Protein AF-A0A0R3QJ44-F1 (afdb_monomer_lite)

InterPro domains:
  IPR007716 NPL4, zinc-binding putative [PF05020] (4-115)
  IPR016563 Nuclear protein localization protein 4 [PTHR12710] (4-115)

Radius of gyration: 22.14 Å; chains: 1; bounding box: 51×33×62 Å

Sequence (117 aa):
MDKVDDVDNYLAKQDGMIIRERDPRMCHHGTRQKCTYCLPLDPYDEDYLKKKDIKHMSFHAYVRKMTAGHGKGTQLKKPLENIVCSLKPNCPSHKPYPQGICSKCRPPMVTLNRQVS

Organism: NCBI:txid42155

Structure (mmCIF, N/CA/C/O backbone):
data_AF-A0A0R3QJ44-F1
#
_entry.id   AF-A0A0R3QJ44-F1
#
loop_
_atom_site.group_PDB
_atom_site.id
_atom_site.type_symbol
_atom_site.label_atom_id
_atom_site.label_alt_id
_atom_site.label_comp_id
_atom_site.label_asym_id
_atom_site.label_entity_id
_atom_site.label_seq_id
_atom_site.pdbx_PDB_ins_code
_atom_site.Cartn_x
_atom_site.Cartn_y
_atom_site.Cartn_z
_atom_site.occupancy
_atom_site.B_iso_or_equiv
_atom_site.auth_seq_id
_atom_site.auth_comp_id
_atom_site.auth_asym_id
_atom_site.auth_atom_id
_atom_site.pdbx_PDB_model_num
ATOM 1 N N . MET A 1 1 ? -5.934 -16.648 17.785 1.00 57.38 1 MET A N 1
ATOM 2 C CA . MET A 1 1 ? -5.227 -16.024 16.650 1.00 57.38 1 MET A CA 1
ATOM 3 C C . MET A 1 1 ? -5.815 -16.648 15.415 1.00 57.38 1 MET A C 1
ATOM 5 O O . MET A 1 1 ? -5.781 -17.869 15.317 1.00 57.38 1 MET A O 1
ATOM 9 N N . ASP A 1 2 ? -6.427 -15.840 14.562 1.00 78.00 2 ASP A N 1
ATOM 10 C CA . ASP A 1 2 ? -7.055 -16.340 13.345 1.00 78.00 2 ASP A CA 1
ATOM 11 C C . ASP A 1 2 ? -5.983 -16.905 12.408 1.00 78.00 2 ASP A C 1
ATOM 13 O O . ASP A 1 2 ? -4.866 -16.383 12.331 1.00 78.00 2 ASP A O 1
ATOM 17 N N . LYS A 1 3 ? -6.294 -18.027 11.756 1.00 88.62 3 LYS A N 1
ATOM 18 C CA . LYS A 1 3 ? -5.389 -18.674 10.807 1.00 88.62 3 LYS A CA 1
ATOM 19 C C . LYS A 1 3 ? -5.217 -17.747 9.598 1.00 88.62 3 LYS A C 1
ATOM 21 O O . LYS A 1 3 ? -6.207 -17.380 8.975 1.00 88.62 3 LYS A O 1
ATOM 26 N N . VAL A 1 4 ? -3.973 -17.394 9.274 1.00 90.19 4 VAL A N 1
ATOM 27 C CA . VAL A 1 4 ? -3.640 -16.659 8.042 1.00 90.19 4 VAL A CA 1
ATOM 28 C C . VAL A 1 4 ? -3.960 -17.544 6.838 1.00 90.19 4 VAL A C 1
ATOM 30 O O . VAL A 1 4 ? -3.621 -18.731 6.853 1.00 90.19 4 VAL A O 1
ATOM 33 N N . ASP A 1 5 ? -4.602 -16.972 5.822 1.00 95.56 5 ASP A N 1
ATOM 34 C CA . ASP A 1 5 ? -4.969 -17.690 4.603 1.00 95.56 5 ASP A CA 1
ATOM 35 C C . ASP A 1 5 ? -3.716 -18.207 3.867 1.00 95.56 5 ASP A C 1
ATOM 37 O O . ASP A 1 5 ? -2.632 -17.613 3.911 1.00 95.56 5 ASP A O 1
ATOM 41 N N . ASP A 1 6 ? -3.851 -19.334 3.176 1.00 96.69 6 ASP A N 1
ATOM 42 C CA . ASP A 1 6 ? -2.776 -19.929 2.389 1.00 96.69 6 ASP A CA 1
ATOM 43 C C . ASP A 1 6 ? -2.313 -18.981 1.266 1.00 96.69 6 ASP A C 1
ATOM 45 O O . ASP A 1 6 ? -1.113 -18.920 0.970 1.00 96.69 6 ASP A O 1
ATOM 49 N N . VAL A 1 7 ? -3.218 -18.167 0.704 1.00 96.44 7 VAL A N 1
ATOM 50 C CA . VAL A 1 7 ? -2.862 -17.143 -0.294 1.00 96.44 7 VAL A CA 1
ATOM 51 C C . VAL A 1 7 ? -1.954 -16.063 0.292 1.00 96.44 7 VAL A C 1
ATOM 53 O O . VAL A 1 7 ? -0.980 -15.661 -0.347 1.00 96.44 7 VAL A O 1
ATOM 56 N N . ASP A 1 8 ? -2.203 -15.636 1.528 1.00 94.88 8 ASP A N 1
ATOM 57 C CA . ASP A 1 8 ? -1.395 -14.618 2.195 1.00 94.88 8 ASP A CA 1
ATOM 58 C C . ASP A 1 8 ? -0.003 -15.147 2.525 1.00 94.88 8 ASP A C 1
ATOM 60 O O . ASP A 1 8 ? 0.995 -14.450 2.323 1.00 94.88 8 ASP A O 1
ATOM 64 N N . ASN A 1 9 ? 0.083 -16.409 2.951 1.00 94.25 9 ASN A N 1
ATOM 65 C CA . ASN A 1 9 ? 1.356 -17.088 3.184 1.00 94.25 9 ASN A CA 1
ATOM 66 C C . ASN A 1 9 ? 2.186 -17.220 1.900 1.00 94.25 9 ASN A C 1
ATOM 68 O O . ASN A 1 9 ? 3.415 -17.107 1.936 1.00 94.25 9 ASN A O 1
ATOM 72 N N . TYR A 1 10 ? 1.532 -17.472 0.765 1.00 96.31 10 TYR A N 1
ATOM 73 C CA . TYR A 1 10 ? 2.186 -17.525 -0.538 1.00 96.31 10 TYR A CA 1
ATOM 74 C C . TYR A 1 10 ? 2.669 -16.139 -0.988 1.00 96.31 10 TYR A C 1
ATOM 76 O O . TYR A 1 10 ? 3.843 -15.978 -1.342 1.00 96.31 10 TYR A O 1
ATOM 84 N N . LEU A 1 11 ? 1.792 -15.131 -0.932 1.00 95.81 11 LEU A N 1
ATOM 85 C CA . LEU A 1 11 ? 2.083 -13.769 -1.377 1.00 95.81 11 LEU A CA 1
ATOM 86 C C . LEU A 1 11 ? 3.133 -13.086 -0.503 1.00 95.81 11 LEU A C 1
ATOM 88 O O . LEU A 1 11 ? 3.967 -12.364 -1.040 1.00 95.81 11 LEU A O 1
ATOM 92 N N . ALA A 1 12 ? 3.174 -13.348 0.804 1.00 91.75 12 ALA A N 1
ATOM 93 C CA . ALA A 1 12 ? 4.180 -12.785 1.708 1.00 91.75 12 ALA A CA 1
ATOM 94 C C . ALA A 1 12 ? 5.624 -13.175 1.338 1.00 91.75 12 ALA A C 1
ATOM 96 O O . ALA A 1 12 ? 6.561 -12.463 1.693 1.00 91.75 12 ALA A O 1
ATOM 97 N N . LYS A 1 13 ? 5.816 -14.286 0.615 1.00 92.56 13 LYS A N 1
ATOM 98 C CA . LYS A 1 13 ? 7.138 -14.778 0.189 1.00 92.56 13 LYS A CA 1
ATOM 99 C C . LYS A 1 13 ? 7.614 -14.200 -1.146 1.00 92.56 13 LYS A C 1
ATOM 101 O O . LYS A 1 13 ? 8.790 -14.347 -1.466 1.00 92.56 13 LYS A O 1
ATOM 106 N N . GLN A 1 14 ? 6.730 -13.582 -1.927 1.00 94.50 14 GLN A N 1
ATOM 107 C CA . GLN A 1 14 ? 7.086 -13.007 -3.228 1.00 94.50 14 GLN A CA 1
ATOM 108 C C . GLN A 1 14 ? 7.743 -11.634 -3.043 1.00 94.50 14 GLN A C 1
ATOM 110 O O . GLN A 1 14 ? 7.400 -10.914 -2.111 1.00 94.50 14 GLN A O 1
ATOM 115 N 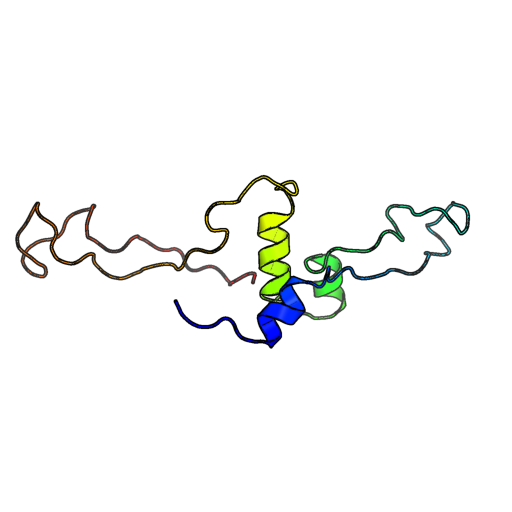N . ASP A 1 15 ? 8.654 -11.208 -3.916 1.00 91.56 15 ASP 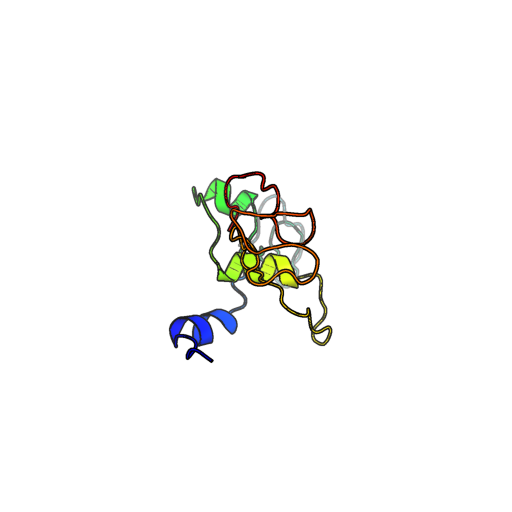A N 1
ATOM 116 C CA . ASP A 1 15 ? 9.165 -9.829 -3.856 1.00 91.56 15 ASP A CA 1
ATOM 117 C C . ASP A 1 15 ? 8.168 -8.829 -4.475 1.00 91.56 15 ASP A C 1
ATOM 119 O O . ASP A 1 15 ? 7.965 -7.741 -3.939 1.00 91.56 15 ASP A O 1
ATOM 123 N N . GLY A 1 16 ? 7.454 -9.250 -5.522 1.00 94.94 16 GLY A N 1
ATOM 124 C CA . GLY A 1 16 ? 6.534 -8.417 -6.291 1.00 94.94 16 GLY A CA 1
ATOM 125 C C . GLY A 1 16 ? 7.244 -7.445 -7.237 1.00 94.94 16 GLY A C 1
ATOM 126 O O . GLY A 1 16 ? 6.597 -6.535 -7.749 1.00 94.94 16 GLY A O 1
ATOM 127 N N . MET A 1 17 ? 8.552 -7.602 -7.466 1.00 96.62 17 MET A N 1
ATOM 128 C CA . MET A 1 17 ? 9.323 -6.656 -8.271 1.00 96.62 17 MET A CA 1
ATOM 129 C C . MET A 1 17 ? 8.884 -6.699 -9.734 1.00 96.62 17 MET A C 1
ATOM 131 O O . MET A 1 17 ? 8.798 -7.757 -10.360 1.00 96.62 17 MET A O 1
ATOM 135 N N . ILE A 1 18 ? 8.666 -5.524 -10.315 1.00 96.50 18 ILE A N 1
ATOM 136 C CA . ILE A 1 18 ? 8.270 -5.386 -11.712 1.00 96.50 18 ILE A CA 1
ATOM 137 C C . ILE A 1 18 ? 9.537 -5.288 -12.556 1.00 96.50 18 ILE A C 1
ATOM 139 O O . ILE A 1 18 ? 10.229 -4.267 -12.572 1.00 96.50 18 ILE A O 1
ATOM 143 N N . ILE A 1 19 ? 9.855 -6.367 -13.266 1.00 95.06 19 ILE A N 1
ATOM 144 C CA . ILE A 1 19 ? 11.026 -6.417 -14.140 1.00 95.06 19 ILE A CA 1
ATOM 145 C C . ILE A 1 19 ? 10.804 -5.512 -15.355 1.00 95.06 19 ILE A C 1
ATOM 147 O O . ILE A 1 19 ? 9.807 -5.635 -16.064 1.00 95.06 19 ILE A O 1
ATOM 151 N N . ARG A 1 20 ? 11.757 -4.607 -15.599 1.00 93.31 20 ARG A N 1
ATOM 152 C CA . ARG A 1 20 ? 11.779 -3.738 -16.779 1.00 93.31 20 ARG A CA 1
ATOM 153 C C . ARG A 1 20 ? 12.784 -4.234 -17.806 1.00 93.31 20 ARG A C 1
ATOM 155 O O . ARG A 1 20 ? 13.857 -4.727 -17.457 1.00 93.31 20 ARG A O 1
ATOM 162 N N . GLU A 1 21 ? 12.433 -4.054 -19.072 1.00 91.44 21 GLU A N 1
ATOM 163 C CA . GLU A 1 21 ? 13.360 -4.234 -20.182 1.00 91.44 21 GLU A CA 1
ATOM 164 C C . GLU A 1 21 ? 14.341 -3.060 -20.274 1.00 91.44 21 GLU A C 1
ATOM 166 O O . GLU A 1 21 ? 14.140 -1.991 -19.690 1.00 91.44 21 GLU A O 1
ATOM 171 N N . ARG A 1 22 ? 15.435 -3.267 -21.008 1.00 92.44 22 ARG A N 1
ATOM 172 C CA . ARG A 1 22 ? 16.405 -2.210 -21.282 1.00 92.44 22 ARG A CA 1
ATOM 173 C C . ARG A 1 22 ? 15.777 -1.173 -22.209 1.00 92.44 22 ARG A C 1
ATOM 175 O O . ARG A 1 22 ? 15.316 -1.525 -23.289 1.00 92.44 22 ARG A O 1
ATOM 182 N N . ASP A 1 23 ? 15.855 0.097 -21.831 1.00 91.88 23 ASP A N 1
ATOM 183 C CA . ASP A 1 23 ? 15.468 1.196 -22.711 1.00 91.88 23 ASP A CA 1
ATOM 184 C C . ASP A 1 23 ? 16.568 1.433 -23.768 1.00 91.88 23 ASP A C 1
ATOM 186 O O . ASP A 1 23 ? 17.695 1.786 -23.403 1.00 91.88 23 ASP A O 1
ATOM 190 N N . PRO A 1 24 ? 16.299 1.257 -25.075 1.00 91.19 24 PRO A N 1
ATOM 191 C CA . PRO A 1 24 ? 17.323 1.412 -26.109 1.00 91.19 24 PRO A CA 1
ATOM 192 C C . PRO A 1 24 ? 17.894 2.831 -26.221 1.00 91.19 24 PRO A C 1
ATOM 194 O O . PRO A 1 24 ? 18.995 3.000 -26.740 1.00 91.19 24 PRO A O 1
ATOM 197 N N . ARG A 1 25 ? 17.151 3.847 -25.768 1.00 94.06 25 ARG A N 1
ATOM 198 C CA . ARG A 1 25 ? 17.521 5.264 -25.876 1.00 94.06 25 ARG A CA 1
ATOM 199 C C . ARG A 1 25 ? 18.209 5.770 -24.614 1.00 94.06 25 ARG A C 1
ATOM 201 O O . ARG A 1 25 ? 19.162 6.529 -24.728 1.00 94.06 25 ARG A O 1
ATOM 208 N N . MET A 1 26 ? 17.752 5.337 -23.439 1.00 95.12 26 MET A N 1
ATOM 209 C CA . MET A 1 26 ? 18.216 5.864 -22.147 1.00 95.12 26 MET A CA 1
ATOM 210 C C . MET A 1 26 ? 19.276 4.982 -21.465 1.00 95.12 26 MET A C 1
ATOM 212 O O . MET A 1 26 ? 20.008 5.443 -20.586 1.00 95.12 26 MET A O 1
ATOM 216 N N . CYS A 1 27 ? 19.385 3.699 -21.831 1.00 95.69 27 CYS A N 1
ATOM 217 C CA . CYS A 1 27 ? 20.362 2.793 -21.225 1.00 95.69 27 CYS A CA 1
ATOM 218 C C . CYS A 1 27 ? 21.708 2.810 -21.963 1.00 95.69 27 CYS A C 1
ATOM 220 O O . CYS A 1 27 ? 21.916 2.074 -22.933 1.00 95.69 27 CYS A O 1
ATOM 222 N N . HIS A 1 28 ? 22.676 3.543 -21.416 1.00 94.69 28 HIS A N 1
ATOM 223 C CA . HIS A 1 28 ? 24.061 3.604 -21.904 1.00 94.69 28 HIS A CA 1
ATOM 224 C C . HIS A 1 28 ? 25.011 2.691 -21.109 1.00 94.69 28 HIS A C 1
ATOM 226 O O . HIS A 1 28 ? 26.017 3.136 -20.569 1.00 94.69 28 HIS A O 1
ATOM 232 N N . HIS A 1 29 ? 24.673 1.406 -20.987 1.00 94.94 29 HIS A N 1
ATOM 233 C CA . HIS A 1 29 ? 25.467 0.426 -20.237 1.00 94.94 29 HIS A CA 1
ATOM 234 C C . HIS A 1 29 ? 25.526 -0.936 -20.948 1.00 94.94 29 HIS A C 1
ATOM 236 O O . HIS A 1 29 ? 24.779 -1.193 -21.897 1.00 94.94 29 HIS A O 1
ATOM 242 N N . GLY A 1 30 ? 26.422 -1.823 -20.508 1.00 91.50 30 GLY A N 1
ATOM 243 C CA . GLY A 1 30 ? 26.529 -3.187 -21.041 1.00 91.50 30 GLY A CA 1
ATOM 244 C C . GLY A 1 30 ? 25.330 -4.074 -20.671 1.00 91.50 30 GLY A C 1
ATOM 245 O O . GLY A 1 30 ? 24.523 -3.725 -19.810 1.00 91.50 30 GLY A O 1
ATOM 246 N N . THR A 1 31 ? 25.215 -5.258 -21.284 1.00 88.81 31 THR A N 1
ATOM 247 C CA . THR A 1 31 ? 24.077 -6.189 -21.087 1.00 88.81 31 THR A CA 1
ATOM 248 C C . THR A 1 31 ? 23.945 -6.745 -19.667 1.00 88.81 31 THR A C 1
ATOM 250 O O . THR A 1 31 ? 22.853 -7.124 -19.261 1.00 88.81 31 THR A O 1
ATOM 253 N N . ARG A 1 32 ? 25.039 -6.781 -18.896 1.00 90.31 32 ARG A N 1
ATOM 254 C CA . ARG A 1 32 ? 25.065 -7.273 -17.505 1.00 90.31 32 ARG A CA 1
ATOM 255 C C . ARG A 1 32 ? 24.935 -6.169 -16.452 1.00 90.31 32 ARG A C 1
ATOM 257 O O . ARG A 1 32 ? 25.011 -6.449 -15.262 1.00 90.31 32 ARG A O 1
ATOM 264 N N . GLN A 1 33 ? 24.779 -4.922 -16.880 1.00 91.81 33 GLN A N 1
ATOM 265 C CA . GLN A 1 33 ? 24.628 -3.768 -15.998 1.00 91.81 33 GLN A CA 1
ATOM 266 C C . GLN A 1 33 ? 23.162 -3.329 -15.967 1.00 91.81 33 GLN A C 1
ATOM 268 O O . GLN A 1 33 ? 22.405 -3.604 -16.898 1.00 91.81 33 GLN A O 1
ATOM 273 N N . LYS A 1 34 ? 22.766 -2.642 -14.895 1.00 93.44 34 LYS A N 1
ATOM 274 C CA . LYS A 1 34 ? 21.461 -1.985 -14.779 1.00 93.44 34 LYS A CA 1
ATOM 275 C C . LYS A 1 34 ? 21.658 -0.514 -14.428 1.00 93.44 34 LYS A C 1
ATOM 277 O O . LYS A 1 34 ? 22.606 -0.173 -13.726 1.00 93.44 34 LYS A O 1
ATOM 282 N N . CYS A 1 35 ? 20.755 0.339 -14.892 1.00 94.38 35 CYS A N 1
ATOM 283 C CA . CYS A 1 35 ? 20.663 1.746 -14.510 1.00 94.38 35 CYS A CA 1
ATOM 284 C C . CYS A 1 35 ? 19.239 2.082 -14.052 1.00 94.38 35 CYS A C 1
ATOM 286 O O . CYS A 1 35 ? 18.345 1.237 -14.099 1.00 94.38 35 CYS A O 1
ATOM 288 N N . THR A 1 36 ? 19.002 3.331 -13.659 1.00 93.06 36 THR A N 1
ATOM 289 C CA . THR A 1 36 ? 17.693 3.822 -13.195 1.00 93.06 36 THR A CA 1
ATOM 290 C C . THR A 1 36 ? 16.550 3.636 -14.198 1.00 93.06 36 THR A C 1
ATOM 292 O O . THR A 1 36 ? 15.396 3.588 -13.782 1.00 93.06 36 THR A O 1
ATOM 295 N N . TYR A 1 37 ? 16.843 3.465 -15.490 1.00 92.81 37 TYR A N 1
ATOM 296 C CA . TYR A 1 37 ? 15.839 3.234 -16.537 1.00 92.81 37 TYR A CA 1
ATOM 297 C C . TYR A 1 37 ? 15.445 1.758 -16.721 1.00 92.81 37 TYR A C 1
ATOM 299 O O . TYR A 1 37 ? 14.387 1.487 -17.279 1.00 92.81 37 TYR A O 1
ATOM 307 N N . CYS A 1 38 ? 16.243 0.801 -16.232 1.00 94.12 38 CYS A N 1
ATOM 308 C CA . CYS A 1 38 ? 15.990 -0.642 -16.404 1.00 94.12 38 CYS A CA 1
ATOM 309 C C . CYS A 1 38 ? 16.083 -1.465 -15.105 1.00 94.12 38 CYS A C 1
ATOM 311 O O . CYS A 1 38 ? 15.895 -2.684 -15.111 1.00 94.12 38 CYS A O 1
ATOM 313 N N . LEU A 1 39 ? 16.365 -0.823 -13.967 1.00 94.81 39 LEU A N 1
ATOM 314 C CA . LEU A 1 39 ? 16.252 -1.449 -12.648 1.00 94.81 39 LEU A CA 1
ATOM 315 C C . LEU A 1 39 ? 14.791 -1.896 -12.423 1.00 94.81 39 LEU A C 1
ATOM 317 O O . LEU A 1 39 ? 13.886 -1.177 -12.851 1.00 94.81 39 LEU A O 1
ATOM 321 N N . PRO A 1 40 ? 14.524 -3.052 -11.795 1.00 96.00 40 PRO A N 1
ATOM 322 C CA . PRO A 1 40 ? 13.160 -3.438 -11.445 1.00 96.00 40 PRO A CA 1
ATOM 323 C C . PRO A 1 40 ? 12.454 -2.364 -10.609 1.00 96.00 40 PRO A C 1
ATOM 325 O O . PRO A 1 40 ? 13.097 -1.713 -9.793 1.00 96.00 40 PRO A O 1
ATOM 328 N N . LEU A 1 41 ? 11.156 -2.172 -10.816 1.00 96.06 41 LEU A N 1
ATOM 329 C CA . LEU A 1 41 ? 10.361 -1.257 -9.996 1.00 96.06 41 LEU A CA 1
ATOM 330 C C . LEU A 1 41 ? 9.766 -1.996 -8.804 1.00 96.06 41 LEU A C 1
ATOM 332 O O . LEU A 1 41 ? 9.483 -3.195 -8.885 1.00 96.06 41 LEU A O 1
ATOM 336 N N . ASP A 1 42 ? 9.540 -1.261 -7.723 1.00 95.94 42 ASP A N 1
ATOM 337 C CA . ASP A 1 42 ? 8.786 -1.771 -6.588 1.00 95.94 42 ASP A CA 1
ATOM 338 C C . ASP A 1 42 ? 7.319 -2.033 -6.978 1.00 95.94 42 ASP A C 1
ATOM 340 O O . ASP A 1 42 ? 6.759 -1.313 -7.812 1.00 95.94 42 ASP A O 1
ATOM 344 N N . PRO A 1 43 ? 6.632 -2.996 -6.334 1.00 96.12 43 PRO A N 1
ATOM 345 C CA . PRO A 1 43 ? 5.212 -3.270 -6.588 1.00 96.12 43 PRO A CA 1
ATOM 346 C C . PRO A 1 43 ? 4.272 -2.097 -6.253 1.00 96.12 43 PRO A C 1
ATOM 348 O O . PRO A 1 43 ? 3.088 -2.147 -6.583 1.00 96.12 43 PRO A O 1
ATOM 351 N N . TYR A 1 44 ? 4.774 -1.069 -5.563 1.00 95.69 44 TYR A N 1
ATOM 352 C CA . TYR A 1 44 ? 4.046 0.132 -5.146 1.00 95.69 44 TYR A CA 1
ATOM 353 C C . TYR A 1 44 ? 4.482 1.403 -5.902 1.00 95.69 44 TYR A C 1
ATOM 355 O O . TYR A 1 44 ? 4.183 2.510 -5.448 1.00 95.69 44 TYR A O 1
ATOM 363 N N . ASP A 1 45 ? 5.196 1.260 -7.022 1.00 96.00 45 ASP A N 1
ATOM 364 C CA . ASP A 1 45 ? 5.616 2.373 -7.880 1.00 96.00 45 ASP A CA 1
ATOM 365 C C . ASP A 1 45 ? 4.407 3.121 -8.474 1.00 96.00 45 ASP A C 1
ATOM 367 O O . ASP A 1 45 ? 3.607 2.563 -9.227 1.00 96.00 45 ASP A O 1
ATOM 371 N N . GLU A 1 46 ? 4.248 4.396 -8.112 1.00 94.94 46 GLU A N 1
ATOM 372 C CA . GLU A 1 46 ? 3.040 5.174 -8.420 1.00 94.94 46 GLU A CA 1
ATOM 373 C C . GLU A 1 46 ? 2.884 5.451 -9.923 1.00 94.94 46 GLU A C 1
ATOM 375 O O . GLU A 1 46 ? 1.766 5.411 -10.448 1.00 94.94 46 GLU A O 1
ATOM 380 N N . ASP A 1 47 ? 3.995 5.660 -10.631 1.00 95.25 47 ASP A N 1
ATOM 381 C CA . ASP A 1 47 ? 3.999 5.902 -12.074 1.00 95.25 47 ASP A CA 1
ATOM 382 C C . ASP A 1 47 ? 3.607 4.643 -12.852 1.00 95.25 47 ASP A C 1
ATOM 384 O O . ASP A 1 47 ? 2.815 4.715 -13.799 1.00 95.25 47 ASP A O 1
ATOM 388 N N . TYR A 1 48 ? 4.105 3.475 -12.439 1.00 96.00 48 TYR A N 1
ATOM 389 C CA . TYR A 1 48 ? 3.717 2.196 -13.021 1.00 96.00 48 TYR A CA 1
ATOM 390 C C . TYR A 1 48 ? 2.228 1.919 -12.824 1.00 96.00 48 TYR A C 1
ATOM 392 O O . TYR A 1 48 ? 1.533 1.601 -13.795 1.00 96.00 48 TYR A O 1
ATOM 400 N N . LEU A 1 49 ? 1.728 2.067 -11.592 1.00 96.31 49 LEU A N 1
ATOM 401 C CA . LEU A 1 49 ? 0.319 1.838 -11.270 1.00 96.31 49 LEU A CA 1
ATOM 402 C C . LEU A 1 49 ? -0.579 2.761 -12.099 1.00 96.31 49 LEU A C 1
ATOM 404 O O . LEU A 1 49 ? -1.503 2.288 -12.761 1.00 96.31 49 LEU A O 1
ATOM 408 N N . LYS A 1 50 ? -0.244 4.054 -12.172 1.00 96.69 50 LYS A N 1
ATOM 409 C CA . LYS A 1 50 ? -0.970 5.032 -12.989 1.00 96.69 50 LYS A CA 1
ATOM 410 C C . LYS A 1 50 ? -0.946 4.680 -14.477 1.00 96.69 50 LYS A C 1
ATOM 412 O O . LYS A 1 50 ? -1.984 4.719 -15.129 1.00 96.69 50 LYS A O 1
ATOM 417 N N . LYS A 1 51 ? 0.215 4.304 -15.026 1.00 96.75 51 LYS A N 1
ATOM 418 C CA . LYS A 1 51 ? 0.362 3.927 -16.444 1.00 96.75 51 LYS A CA 1
ATOM 419 C C . LYS A 1 51 ? -0.440 2.674 -16.806 1.00 96.75 51 LYS A C 1
ATOM 421 O O . LYS A 1 51 ? -0.857 2.532 -17.954 1.00 96.75 51 LYS A O 1
ATOM 426 N N . LYS A 1 52 ? -0.625 1.758 -15.856 1.00 97.06 52 LYS A N 1
ATOM 427 C CA . LYS A 1 52 ? -1.415 0.530 -16.022 1.00 97.06 52 LYS A CA 1
ATOM 428 C C . LYS A 1 52 ? -2.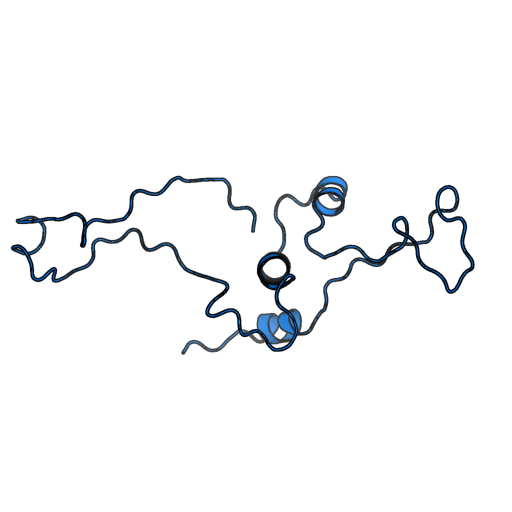891 0.692 -15.653 1.00 97.06 52 LYS A C 1
ATOM 430 O O . LYS A 1 52 ? -3.604 -0.304 -15.674 1.00 97.06 52 LYS A O 1
ATOM 435 N N . ASP A 1 53 ? -3.333 1.912 -15.344 1.00 96.94 53 ASP A N 1
ATOM 436 C CA . ASP A 1 53 ? -4.692 2.218 -14.876 1.00 96.94 53 ASP A CA 1
ATOM 437 C C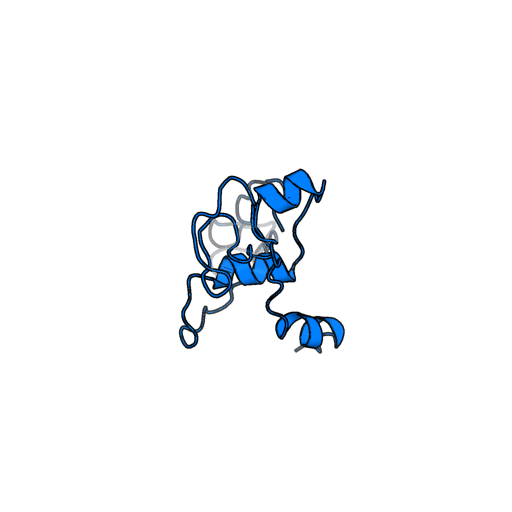 . ASP A 1 53 ? -5.097 1.417 -13.620 1.00 96.94 53 ASP A C 1
ATOM 439 O O . ASP A 1 53 ? -6.246 1.025 -13.411 1.00 96.94 53 ASP A O 1
ATOM 443 N N . ILE A 1 54 ? -4.119 1.158 -12.750 1.00 95.94 54 ILE A N 1
ATOM 444 C CA . ILE A 1 54 ? -4.328 0.494 -11.468 1.00 95.94 54 ILE A CA 1
ATOM 445 C C . ILE A 1 54 ? -4.647 1.568 -10.426 1.00 95.94 54 ILE A C 1
ATOM 447 O O . ILE A 1 54 ? -3.798 2.371 -10.043 1.00 95.94 54 ILE A O 1
ATOM 451 N N . LYS A 1 55 ? -5.900 1.581 -9.961 1.00 94.19 55 LYS A N 1
ATOM 452 C CA . LYS A 1 55 ? -6.431 2.619 -9.056 1.00 94.19 55 LYS A CA 1
ATOM 453 C C . LYS A 1 55 ? -5.917 2.512 -7.618 1.00 94.19 55 LYS A C 1
ATOM 455 O O . LYS A 1 55 ? -5.822 3.525 -6.928 1.00 94.19 55 LYS A O 1
ATOM 460 N N . HIS A 1 56 ? -5.631 1.289 -7.186 1.00 94.44 56 HIS A N 1
ATOM 461 C CA . HIS A 1 56 ? -5.255 0.919 -5.826 1.00 94.44 56 HIS A CA 1
ATOM 462 C C . HIS A 1 56 ? -4.139 -0.109 -5.902 1.00 94.44 56 HIS A C 1
ATOM 464 O O . HIS A 1 56 ? -4.184 -0.989 -6.766 1.00 94.44 56 HIS A O 1
ATOM 470 N N . MET A 1 57 ? -3.140 -0.002 -5.028 1.00 95.31 57 MET A N 1
ATOM 471 C CA . MET A 1 57 ? -2.135 -1.054 -4.953 1.00 95.31 57 MET A CA 1
ATOM 472 C C . MET A 1 57 ? -2.756 -2.316 -4.331 1.00 95.31 57 MET A C 1
ATOM 474 O O . MET A 1 57 ? -3.944 -2.378 -4.016 1.00 95.31 57 MET A O 1
ATOM 478 N N . SER A 1 58 ? -1.984 -3.395 -4.256 1.00 95.56 58 SER A N 1
ATOM 479 C CA . SER A 1 58 ? -2.434 -4.555 -3.490 1.00 95.56 58 SER A CA 1
ATOM 480 C C . SER A 1 58 ? -2.083 -4.361 -2.019 1.00 95.56 58 SER A C 1
ATOM 482 O O . SER A 1 58 ? -1.072 -3.737 -1.691 1.00 95.56 58 SER A O 1
ATOM 484 N N . PHE A 1 59 ? -2.843 -4.998 -1.128 1.00 93.94 59 PHE A N 1
ATOM 485 C CA . PHE A 1 59 ? -2.525 -5.047 0.301 1.00 93.94 59 PHE A CA 1
ATOM 486 C C . PHE A 1 59 ? -1.060 -5.445 0.564 1.00 93.94 59 PHE A C 1
ATOM 488 O O . PHE A 1 59 ? -0.350 -4.807 1.336 1.00 93.94 59 PHE A O 1
ATOM 495 N N . HIS A 1 60 ? -0.576 -6.463 -0.146 1.00 94.00 60 HIS A N 1
ATOM 496 C CA . HIS A 1 60 ? 0.795 -6.959 -0.043 1.00 94.00 60 HIS A CA 1
ATOM 497 C C . HIS A 1 60 ? 1.835 -5.931 -0.535 1.00 94.00 60 HIS A C 1
ATOM 499 O O . HIS A 1 60 ? 2.897 -5.797 0.080 1.00 94.00 60 HIS A O 1
ATOM 505 N N . ALA A 1 61 ? 1.542 -5.158 -1.585 1.00 94.88 61 ALA A N 1
ATOM 506 C CA . ALA A 1 61 ? 2.388 -4.040 -2.015 1.00 94.88 61 ALA A CA 1
ATOM 507 C C . ALA A 1 61 ? 2.410 -2.903 -0.977 1.00 94.88 61 ALA A C 1
ATOM 509 O O . ALA A 1 61 ? 3.482 -2.382 -0.668 1.00 94.88 61 ALA A O 1
ATOM 510 N N . TYR A 1 62 ? 1.262 -2.580 -0.374 1.00 93.31 62 TYR A N 1
ATOM 511 C CA . TYR A 1 62 ? 1.165 -1.586 0.698 1.00 93.31 62 TYR A CA 1
ATOM 512 C C . TYR A 1 62 ? 1.993 -1.985 1.928 1.00 93.31 62 TYR A C 1
ATOM 514 O O . TYR A 1 62 ? 2.794 -1.190 2.421 1.00 93.31 62 TYR A O 1
ATOM 522 N N . VAL A 1 63 ? 1.883 -3.240 2.380 1.00 91.06 63 VAL A N 1
ATOM 523 C CA . VAL A 1 63 ? 2.705 -3.771 3.482 1.00 91.06 63 VAL A CA 1
ATOM 524 C C . VAL A 1 63 ? 4.194 -3.635 3.160 1.00 91.06 63 VAL A C 1
ATOM 526 O O . VAL A 1 63 ? 4.952 -3.149 3.999 1.00 91.06 63 VAL A O 1
ATOM 529 N N . ARG A 1 64 ? 4.612 -3.977 1.933 1.00 90.56 64 ARG A N 1
ATOM 530 C CA . ARG A 1 64 ? 6.007 -3.812 1.492 1.00 90.56 64 ARG A CA 1
ATOM 531 C C . ARG A 1 64 ? 6.452 -2.354 1.553 1.00 90.56 64 ARG A C 1
ATOM 533 O O . ARG A 1 64 ? 7.496 -2.104 2.148 1.00 90.56 64 ARG A O 1
ATOM 540 N N . LYS A 1 65 ? 5.649 -1.409 1.042 1.00 91.19 65 LYS A N 1
ATOM 541 C CA . LYS A 1 65 ? 5.924 0.043 1.099 1.00 91.19 65 LYS A CA 1
ATOM 542 C C . LYS A 1 65 ? 6.164 0.509 2.535 1.00 91.19 65 LYS A C 1
ATOM 544 O O . LYS A 1 65 ? 7.138 1.207 2.800 1.00 91.19 65 LYS A O 1
ATOM 549 N N . MET A 1 66 ? 5.324 0.064 3.472 1.00 88.00 66 MET A N 1
ATOM 550 C CA . MET A 1 66 ? 5.449 0.398 4.896 1.00 88.00 66 MET A CA 1
ATOM 551 C C . MET A 1 66 ? 6.714 -0.193 5.539 1.00 88.00 66 MET A C 1
ATOM 553 O O . MET A 1 66 ? 7.303 0.412 6.435 1.00 88.00 66 MET A O 1
ATOM 557 N N . THR A 1 67 ? 7.160 -1.367 5.084 1.00 86.56 67 THR A N 1
ATOM 558 C CA . THR A 1 67 ? 8.332 -2.062 5.645 1.00 86.56 67 THR A CA 1
ATOM 559 C C . THR A 1 67 ? 9.653 -1.791 4.920 1.00 86.56 67 THR A C 1
ATOM 561 O O . THR A 1 67 ? 10.698 -2.104 5.478 1.00 86.56 67 THR A O 1
ATOM 564 N N .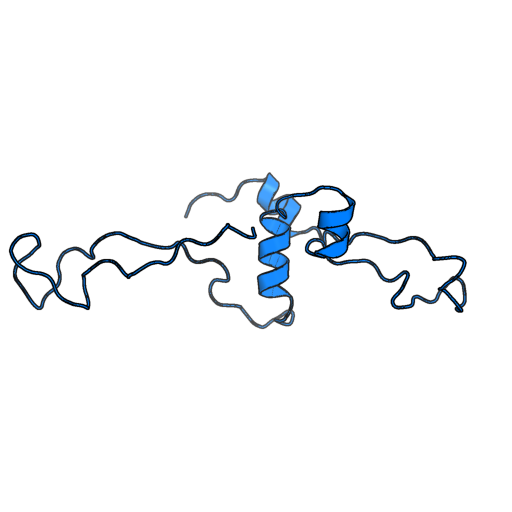 ALA A 1 68 ? 9.645 -1.187 3.726 1.00 81.31 68 ALA A N 1
ATOM 565 C CA . ALA A 1 68 ? 10.816 -1.068 2.846 1.00 81.31 68 ALA A CA 1
ATOM 566 C C . ALA A 1 68 ? 12.023 -0.340 3.476 1.00 81.31 68 ALA A C 1
ATOM 568 O O . ALA A 1 68 ? 13.166 -0.645 3.148 1.00 81.31 68 ALA A O 1
ATOM 569 N N . GLY A 1 69 ? 11.787 0.586 4.412 1.00 68.94 69 GLY A N 1
ATOM 570 C CA . GLY A 1 69 ? 12.846 1.301 5.142 1.00 68.94 69 GLY A CA 1
ATOM 571 C C . GLY A 1 69 ? 13.460 0.537 6.323 1.00 68.94 69 GLY A C 1
ATOM 572 O O . GLY A 1 69 ? 14.397 1.029 6.950 1.00 68.94 69 GLY A O 1
ATOM 573 N N . HIS A 1 70 ? 12.944 -0.648 6.655 1.00 66.81 70 HIS A N 1
ATOM 574 C CA . HIS A 1 70 ? 13.362 -1.423 7.819 1.00 66.81 70 HIS A CA 1
ATOM 575 C C . HIS A 1 70 ? 14.205 -2.612 7.352 1.00 66.81 70 HIS A C 1
ATOM 577 O O . HIS A 1 70 ? 13.728 -3.501 6.650 1.00 66.81 70 HIS A O 1
ATOM 583 N N . GLY A 1 71 ? 15.497 -2.598 7.696 1.00 58.44 71 GLY A N 1
ATOM 584 C CA . GLY A 1 71 ? 16.424 -3.672 7.344 1.00 58.44 71 GLY A CA 1
ATOM 585 C C . GLY A 1 71 ? 15.945 -5.040 7.841 1.00 58.44 71 GLY A C 1
ATOM 586 O O . GLY A 1 71 ? 15.207 -5.143 8.821 1.00 58.44 71 GLY A O 1
ATOM 587 N N . LYS A 1 72 ? 16.391 -6.116 7.180 1.00 54.28 72 LYS A N 1
ATOM 588 C CA . LYS A 1 72 ? 16.102 -7.499 7.590 1.00 54.28 72 LYS A CA 1
ATOM 589 C C . LYS A 1 72 ? 16.639 -7.742 9.011 1.00 54.28 72 LYS A C 1
ATOM 591 O O . LYS A 1 72 ? 17.806 -8.071 9.178 1.00 54.28 72 LYS A O 1
ATOM 596 N N . GLY A 1 73 ? 15.811 -7.528 10.033 1.00 55.44 73 GLY A N 1
ATOM 597 C CA . GLY A 1 73 ? 16.194 -7.643 11.445 1.00 55.44 73 GLY A CA 1
ATOM 598 C C . GLY A 1 73 ? 15.619 -6.554 12.353 1.00 55.44 73 GLY A C 1
ATOM 599 O O . GLY A 1 73 ? 15.458 -6.796 13.549 1.00 55.44 73 GLY A O 1
ATOM 600 N N . THR A 1 74 ? 15.229 -5.390 11.819 1.00 58.22 74 THR A N 1
ATOM 601 C CA . THR A 1 74 ? 14.454 -4.411 12.589 1.00 58.22 74 THR A CA 1
ATOM 602 C C . THR A 1 74 ? 12.988 -4.818 12.560 1.00 58.22 74 THR A C 1
ATOM 604 O O . THR A 1 74 ? 12.269 -4.617 11.586 1.00 58.22 74 THR A O 1
ATOM 607 N N . GLN A 1 75 ? 12.542 -5.451 13.644 1.00 54.97 75 GLN A N 1
ATOM 608 C CA . GLN A 1 75 ? 11.135 -5.782 13.836 1.00 54.97 75 GLN A CA 1
ATOM 609 C C . GLN A 1 75 ? 10.331 -4.484 13.898 1.00 54.97 75 GLN A C 1
ATOM 611 O O . GLN A 1 75 ? 10.308 -3.812 14.934 1.00 54.97 75 GLN A O 1
ATOM 616 N N . LEU A 1 76 ? 9.653 -4.129 12.806 1.00 59.44 76 LEU A N 1
ATOM 617 C CA . LEU A 1 76 ? 8.614 -3.120 12.883 1.00 59.44 76 LEU A CA 1
ATOM 618 C C . LEU A 1 76 ? 7.501 -3.696 13.753 1.00 59.44 76 LEU A C 1
ATOM 620 O O . LEU A 1 76 ? 6.789 -4.619 13.350 1.00 59.44 76 LEU A O 1
ATOM 624 N N . LYS A 1 77 ? 7.370 -3.194 14.981 1.00 56.25 77 LYS A N 1
ATOM 625 C CA . LYS A 1 77 ? 6.267 -3.595 15.849 1.00 56.25 77 LYS A CA 1
ATOM 626 C C . LYS A 1 77 ? 4.973 -3.082 15.215 1.00 56.25 77 LYS A C 1
ATOM 628 O O . LYS A 1 77 ? 4.642 -1.921 15.385 1.00 56.25 77 LYS A O 1
ATOM 633 N N . LYS A 1 78 ? 4.265 -3.980 14.520 1.00 64.94 78 LYS A N 1
ATOM 634 C CA . LYS A 1 78 ? 2.923 -3.787 13.942 1.00 64.94 78 LYS A CA 1
ATOM 635 C C . LYS A 1 78 ? 2.865 -2.720 12.829 1.00 64.94 78 LYS A C 1
ATOM 637 O O . LYS A 1 78 ? 2.381 -1.623 13.065 1.00 64.94 78 LYS A O 1
ATOM 642 N N . PRO A 1 79 ? 3.275 -3.046 11.586 1.00 72.94 79 PRO A N 1
ATOM 643 C CA . PRO A 1 79 ? 3.096 -2.150 10.429 1.00 72.94 79 PRO A CA 1
ATOM 644 C C . PRO A 1 79 ? 1.636 -1.811 10.110 1.00 72.94 79 PRO A C 1
ATOM 646 O O . PRO A 1 79 ? 1.378 -0.890 9.341 1.00 72.94 79 PRO A O 1
ATOM 649 N N . LEU A 1 80 ? 0.692 -2.578 10.655 1.00 85.62 80 LEU A N 1
ATOM 650 C CA . LEU A 1 80 ? -0.728 -2.461 10.378 1.00 85.62 80 LEU A CA 1
ATOM 651 C C . LEU A 1 80 ? -1.480 -2.250 11.688 1.00 85.62 80 LEU A C 1
ATOM 653 O O . LEU A 1 80 ? -1.384 -3.067 12.608 1.00 85.62 80 LEU A O 1
ATOM 657 N N . GLU A 1 81 ? -2.251 -1.171 11.746 1.00 84.94 81 GLU A N 1
ATOM 658 C CA . GLU A 1 81 ? -3.133 -0.850 12.860 1.00 84.94 81 GLU A CA 1
ATOM 659 C C . GLU A 1 81 ? -4.539 -0.574 12.332 1.00 84.94 81 GLU A C 1
ATOM 661 O O . GLU A 1 81 ? -4.724 0.171 11.369 1.00 84.94 81 GLU A O 1
ATOM 666 N N . ASN A 1 82 ? -5.539 -1.172 12.977 1.00 87.56 82 ASN A N 1
ATOM 667 C CA . ASN A 1 82 ? -6.933 -0.884 12.671 1.00 87.56 82 ASN A CA 1
ATOM 668 C C . ASN A 1 82 ? -7.361 0.397 13.388 1.00 87.56 82 ASN A C 1
ATOM 670 O O . ASN A 1 82 ? -7.138 0.549 14.592 1.00 87.56 82 ASN A O 1
ATOM 674 N N . ILE A 1 83 ? -8.033 1.292 12.664 1.00 89.62 83 ILE A N 1
ATOM 675 C CA . ILE A 1 83 ? -8.644 2.477 13.263 1.00 89.62 83 ILE A CA 1
ATOM 676 C C . ILE A 1 83 ? -9.860 2.030 14.082 1.00 89.62 83 ILE A C 1
ATOM 678 O O . ILE A 1 83 ? -10.806 1.451 13.552 1.00 89.62 83 ILE A O 1
ATOM 682 N N . VAL A 1 84 ? -9.841 2.315 15.384 1.00 91.25 84 VAL A N 1
ATOM 683 C CA . VAL A 1 84 ? -10.945 2.018 16.303 1.00 91.25 84 VAL A CA 1
ATOM 684 C C . VAL A 1 84 ? -11.706 3.307 16.604 1.00 91.25 84 VAL A C 1
ATOM 686 O O . VAL A 1 84 ? -11.255 4.145 17.384 1.00 91.25 84 VAL A O 1
ATOM 689 N N . CYS A 1 85 ? -12.883 3.455 15.995 1.00 92.94 85 CYS A N 1
ATOM 690 C CA . CYS A 1 85 ? -13.774 4.607 16.186 1.00 92.94 85 CYS A CA 1
ATOM 691 C C . CYS A 1 85 ? -14.829 4.388 17.286 1.00 92.94 85 CYS A C 1
ATOM 693 O O . CYS A 1 85 ? -15.809 5.127 17.363 1.00 92.94 85 CYS A O 1
ATOM 695 N N . SER A 1 86 ? -14.669 3.366 18.128 1.00 92.38 86 SER A N 1
ATOM 696 C CA . SER A 1 86 ? -15.582 3.090 19.238 1.00 92.38 86 SER A CA 1
ATOM 697 C C . SER A 1 86 ? -15.169 3.830 20.510 1.00 92.38 86 SER A C 1
ATOM 699 O O . SER A 1 86 ? -13.982 4.019 20.783 1.00 92.38 86 SER A O 1
ATOM 701 N N . LEU A 1 87 ? -16.154 4.193 21.335 1.00 92.50 87 LEU A N 1
ATOM 702 C CA . LEU A 1 87 ? -15.902 4.668 22.694 1.00 92.50 87 LEU A CA 1
ATOM 703 C C . LEU A 1 87 ? -15.2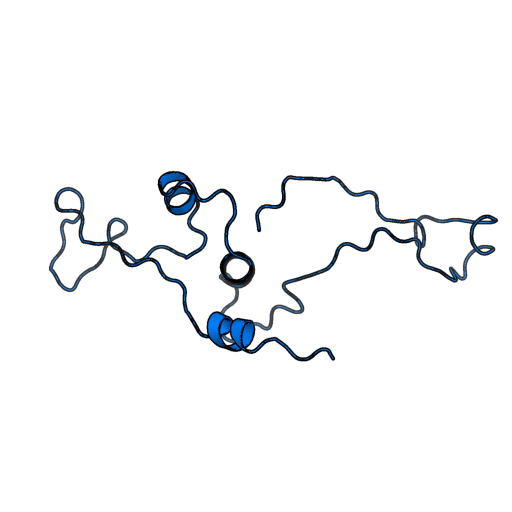35 3.549 23.505 1.00 92.50 87 LEU A C 1
ATOM 705 O O . LEU A 1 87 ? -15.623 2.386 23.398 1.00 92.50 87 LEU A O 1
ATOM 709 N N . LYS A 1 88 ? -14.242 3.892 24.329 1.00 91.12 88 LYS A N 1
ATOM 710 C CA . LYS A 1 88 ? -13.644 2.926 25.257 1.00 91.12 88 LYS A CA 1
ATOM 711 C C . LYS A 1 88 ? -14.609 2.691 26.424 1.00 91.12 88 LYS A C 1
ATOM 713 O O . LYS A 1 88 ? -14.891 3.649 27.154 1.00 91.12 88 LYS A O 1
ATOM 718 N N . PRO A 1 89 ? -15.114 1.461 26.621 1.00 88.12 89 PRO A N 1
ATOM 719 C CA . PRO A 1 89 ? -16.001 1.170 27.739 1.00 88.12 89 PRO A CA 1
ATOM 720 C C . PRO A 1 89 ? -15.247 1.268 29.074 1.00 88.12 89 PRO A C 1
ATOM 722 O O . PRO A 1 89 ? -14.025 1.141 29.120 1.00 88.12 89 PRO A O 1
ATOM 725 N N . ASN A 1 90 ? -15.990 1.464 30.167 1.00 87.62 90 ASN A N 1
ATOM 726 C CA . ASN A 1 90 ? -15.484 1.387 31.547 1.00 87.62 90 ASN A CA 1
ATOM 727 C C . ASN A 1 90 ? -14.350 2.373 31.888 1.00 87.62 90 ASN A C 1
ATOM 729 O O . ASN A 1 90 ? -13.351 2.009 32.506 1.00 87.62 90 ASN A O 1
ATOM 733 N N . CYS A 1 91 ? -14.497 3.645 31.508 1.00 92.38 91 CYS A N 1
ATOM 734 C CA . CYS A 1 91 ? -13.538 4.674 31.910 1.00 92.38 91 CYS A CA 1
ATOM 735 C C . CYS A 1 91 ? -13.599 4.916 33.434 1.00 92.38 91 CYS A C 1
ATOM 737 O O . CYS A 1 91 ? -14.662 5.271 33.935 1.00 92.38 91 CYS A O 1
ATOM 739 N N . PRO A 1 92 ? -12.481 4.812 34.178 1.00 93.44 92 PRO A N 1
ATOM 740 C CA . PRO A 1 92 ? -12.497 4.867 35.644 1.00 93.44 92 PRO A CA 1
ATOM 741 C C . PRO A 1 92 ? -12.724 6.278 36.215 1.00 93.44 92 PRO A C 1
ATOM 743 O O . PRO A 1 92 ? -12.911 6.439 37.414 1.00 93.44 92 PRO A O 1
ATOM 746 N N . SER A 1 93 ? -12.670 7.316 35.376 1.00 93.69 93 SER A N 1
ATOM 747 C CA . SER A 1 93 ? -12.696 8.722 35.811 1.00 93.69 93 SER A CA 1
ATOM 748 C C . SER A 1 93 ? -14.086 9.365 35.833 1.00 93.69 93 SER A C 1
ATOM 750 O O . SER A 1 93 ? -14.202 10.523 36.221 1.00 93.69 93 SER A O 1
ATOM 752 N N . HIS A 1 94 ? -15.131 8.677 35.372 1.00 93.88 94 HIS A N 1
ATOM 753 C CA . HIS A 1 94 ? -16.495 9.209 35.331 1.00 93.88 94 HIS A CA 1
ATOM 754 C C . HIS A 1 94 ? -17.520 8.070 35.281 1.00 93.88 94 HIS A C 1
ATOM 756 O O . HIS A 1 94 ? -17.171 6.918 35.031 1.00 93.88 94 HIS A O 1
ATOM 762 N N . LYS A 1 95 ? -18.804 8.391 35.486 1.00 93.50 95 LYS A N 1
ATOM 763 C CA . LYS A 1 95 ? -19.896 7.427 35.272 1.00 93.50 95 LYS A CA 1
ATOM 764 C C . LYS A 1 95 ? -19.875 6.920 33.823 1.00 93.50 95 LYS A C 1
ATOM 766 O O . LYS A 1 95 ? -19.525 7.706 32.941 1.00 93.50 95 LYS A O 1
ATOM 771 N N . PRO A 1 96 ? -20.245 5.658 33.550 1.00 92.12 96 PRO A N 1
ATOM 772 C CA . PRO A 1 96 ? -20.300 5.140 32.186 1.00 92.12 96 PRO A CA 1
ATOM 773 C C . PRO A 1 96 ? -21.114 6.037 31.246 1.00 92.12 96 PRO A C 1
ATOM 775 O O . PRO A 1 96 ? -22.005 6.769 31.675 1.00 92.12 96 PRO A O 1
ATOM 778 N N . TYR A 1 97 ? -20.799 5.986 29.954 1.00 91.94 97 TYR A N 1
ATOM 779 C CA . TYR A 1 97 ? -21.633 6.612 28.931 1.00 91.94 97 TYR A CA 1
ATOM 780 C C . TYR A 1 97 ? -23.058 6.014 28.991 1.00 91.94 97 TYR A C 1
ATOM 782 O O . TYR A 1 97 ? -23.169 4.796 29.151 1.00 91.94 97 TYR A O 1
ATOM 790 N N . PRO A 1 98 ? -24.136 6.812 28.845 1.00 92.62 98 PRO A N 1
ATOM 791 C CA . PRO A 1 98 ? -24.171 8.224 28.437 1.00 92.62 98 PRO A CA 1
ATOM 792 C C . PRO A 1 98 ? -23.996 9.258 29.560 1.00 92.62 98 PRO A C 1
ATOM 794 O O . PRO A 1 98 ? -23.967 10.452 29.276 1.00 92.62 98 PRO A O 1
ATOM 797 N N . GLN A 1 99 ? -23.860 8.849 30.824 1.00 94.38 99 GLN A N 1
ATOM 798 C CA . GLN A 1 99 ? -23.826 9.768 31.972 1.00 94.38 99 GLN A CA 1
ATOM 799 C C . GLN A 1 99 ? -22.477 10.479 32.173 1.00 94.38 99 GLN A C 1
ATOM 801 O O . GLN A 1 99 ? -22.388 11.396 32.988 1.00 94.38 99 GLN A O 1
ATOM 806 N N . GLY A 1 100 ? -21.424 10.077 31.459 1.00 93.00 100 GLY A N 1
ATOM 807 C CA . GLY A 1 100 ? -20.131 10.754 31.479 1.00 93.00 100 GLY A CA 1
ATOM 808 C C . GLY A 1 100 ? -19.247 10.382 30.292 1.00 93.00 100 GLY A C 1
ATOM 809 O O . GLY A 1 100 ? -19.306 9.265 29.776 1.00 93.00 100 GLY A O 1
ATOM 810 N N . ILE A 1 101 ? -18.404 11.325 29.868 1.00 95.06 101 ILE A N 1
ATOM 811 C CA . ILE A 1 101 ? -17.397 11.133 28.820 1.00 95.06 101 ILE A CA 1
ATOM 812 C C . ILE A 1 101 ? -16.188 12.037 29.080 1.00 95.06 101 ILE A C 1
ATOM 814 O O . ILE A 1 101 ? -16.323 13.133 29.620 1.00 95.06 101 ILE A O 1
ATOM 818 N N . CYS A 1 102 ? -14.997 11.597 28.684 1.00 94.38 102 CYS A N 1
ATOM 819 C CA . CYS A 1 102 ? -13.777 12.396 28.752 1.00 94.38 102 CYS A CA 1
ATOM 820 C C . CYS A 1 102 ? -12.913 12.207 27.500 1.00 94.38 102 CYS A C 1
ATOM 822 O O . CYS A 1 102 ? -13.159 11.330 26.670 1.00 94.38 102 CYS A O 1
ATOM 824 N N . SER A 1 103 ? -11.847 12.998 27.381 1.00 92.81 103 SER A N 1
ATOM 825 C CA . SER A 1 103 ? -10.886 12.901 26.275 1.00 92.81 103 SER A CA 1
ATOM 826 C C . SER A 1 103 ? -10.175 11.544 26.181 1.00 92.81 103 SER A C 1
ATOM 828 O O . SER A 1 103 ? -9.723 11.187 25.099 1.00 92.81 103 SER A O 1
ATOM 830 N N . LYS A 1 104 ? -10.094 10.776 27.279 1.00 92.25 104 LYS A N 1
ATOM 831 C CA . LYS A 1 104 ? -9.414 9.467 27.322 1.00 92.25 104 LYS A CA 1
ATOM 832 C C . LYS A 1 104 ? -10.262 8.316 26.772 1.00 92.25 104 LYS A C 1
ATOM 834 O O . LYS A 1 104 ? -9.694 7.324 26.313 1.00 92.25 104 LYS A O 1
ATOM 839 N N . CYS A 1 105 ? -11.590 8.427 26.851 1.00 93.62 105 CYS A N 1
ATOM 840 C CA . CYS A 1 105 ? -12.519 7.364 26.460 1.00 93.62 105 CYS A CA 1
ATOM 841 C C . CYS A 1 105 ? -13.366 7.696 25.232 1.00 93.62 105 CYS A C 1
ATOM 843 O O . CYS A 1 105 ? -13.851 6.769 24.584 1.00 93.62 105 CYS A O 1
ATOM 845 N N . ARG A 1 106 ? -13.533 8.982 24.891 1.00 93.94 106 ARG A N 1
ATOM 846 C CA . ARG A 1 106 ? -14.234 9.368 23.665 1.00 93.94 106 ARG A CA 1
ATOM 847 C C . ARG A 1 106 ? -13.523 8.792 22.431 1.00 93.94 106 ARG A C 1
ATOM 849 O O . ARG A 1 106 ? -12.293 8.682 22.454 1.00 93.94 106 ARG A O 1
ATOM 856 N N . PRO A 1 107 ? -14.262 8.469 21.358 1.00 93.81 107 PRO A N 1
ATOM 857 C CA . PRO A 1 107 ? -13.657 8.117 20.081 1.00 93.81 107 PRO A CA 1
ATOM 858 C C . PRO A 1 107 ? -12.671 9.195 19.607 1.00 93.81 107 PRO A C 1
ATOM 860 O O . PRO A 1 107 ? -12.906 10.387 19.854 1.00 93.81 107 PRO A O 1
ATOM 863 N N . PRO A 1 108 ? -11.578 8.811 18.929 1.00 91.06 108 PRO A N 1
ATOM 864 C CA . PRO A 1 108 ? -10.688 9.784 18.316 1.00 91.06 108 PRO A CA 1
ATOM 865 C C . PRO A 1 108 ? -11.436 10.584 17.242 1.00 91.06 108 PRO A C 1
ATOM 867 O O . PRO A 1 108 ? -12.345 10.077 16.586 1.00 91.06 108 PRO A O 1
ATOM 870 N N . MET A 1 109 ? -11.033 11.838 17.044 1.00 91.88 109 MET A N 1
ATOM 871 C CA . MET A 1 109 ? -11.424 12.575 15.845 1.00 91.88 109 MET A CA 1
ATOM 872 C C . MET A 1 109 ? -10.650 11.984 14.665 1.00 91.88 109 MET A C 1
ATOM 874 O O . MET A 1 109 ? -9.427 11.877 14.736 1.00 91.88 109 MET A O 1
ATOM 878 N N . VAL A 1 110 ? -11.357 11.579 13.612 1.00 92.75 110 VAL A N 1
ATOM 879 C CA . VAL A 1 110 ? -10.764 10.917 12.444 1.00 92.75 110 VAL A CA 1
ATOM 880 C C . VAL A 1 110 ? -11.032 11.752 11.201 1.00 92.75 110 VAL A C 1
ATOM 882 O O . VAL A 1 110 ? -12.160 12.183 10.971 1.00 92.75 110 VAL A O 1
ATOM 885 N N . THR A 1 111 ? -9.996 11.941 10.388 1.00 94.44 111 THR A N 1
ATOM 886 C CA . THR A 1 111 ? -10.119 12.500 9.039 1.00 94.44 111 THR A CA 1
ATOM 887 C C . THR A 1 111 ? -10.180 11.356 8.040 1.00 94.44 111 THR A C 1
ATOM 889 O O . THR A 1 111 ? -9.287 10.509 8.007 1.00 94.44 111 THR A O 1
ATOM 892 N N . LEU A 1 112 ? -11.226 11.332 7.216 1.00 94.12 112 LEU A N 1
ATOM 893 C CA . LEU A 1 112 ? -11.364 10.345 6.152 1.00 94.12 112 LEU A CA 1
ATOM 894 C C . LEU A 1 112 ? -10.622 10.829 4.908 1.00 94.12 112 LEU A C 1
ATOM 896 O O . LEU A 1 112 ? -10.980 11.842 4.315 1.00 94.12 112 LEU A O 1
ATOM 900 N N . ASN A 1 113 ? -9.599 10.078 4.513 1.00 91.75 113 ASN A N 1
ATOM 901 C CA . ASN A 1 113 ? -8.891 10.257 3.251 1.00 91.75 113 ASN A CA 1
ATOM 902 C C . ASN A 1 113 ? -9.180 9.065 2.336 1.00 91.75 113 ASN A C 1
ATOM 904 O O . ASN A 1 113 ? -9.564 7.991 2.807 1.00 91.75 113 ASN A O 1
ATOM 908 N N . ARG A 1 114 ? -8.953 9.223 1.026 1.00 91.25 114 ARG A N 1
ATOM 909 C CA . ARG A 1 114 ? -8.976 8.078 0.107 1.00 91.25 114 ARG A CA 1
ATOM 910 C C . ARG A 1 114 ? -7.941 7.052 0.569 1.00 91.25 114 ARG A C 1
ATOM 912 O O . ARG A 1 114 ? -6.769 7.393 0.719 1.00 91.25 114 ARG A O 1
ATOM 919 N N . GLN A 1 115 ? -8.365 5.804 0.756 1.00 89.44 115 GLN A N 1
ATOM 920 C CA . GLN A 1 115 ? -7.454 4.725 1.116 1.00 89.44 115 GLN A CA 1
ATOM 921 C C . GLN A 1 115 ? -6.469 4.486 -0.038 1.00 89.44 115 GLN A C 1
ATOM 923 O O . GLN A 1 115 ? -6.873 4.242 -1.175 1.00 89.44 115 GLN A O 1
ATOM 928 N N . VAL A 1 116 ? -5.177 4.622 0.261 1.00 76.75 116 VAL A N 1
ATOM 929 C CA . VAL A 1 116 ? -4.055 4.444 -0.682 1.00 76.75 116 VAL A CA 1
ATOM 930 C C . VAL A 1 116 ? -3.455 3.034 -0.628 1.00 76.75 116 VAL A C 1
ATOM 932 O O . VAL A 1 116 ? -2.388 2.803 -1.191 1.00 76.75 116 VAL A O 1
ATOM 935 N N . SER A 1 117 ? -4.151 2.101 0.031 1.00 62.44 117 SER A N 1
ATOM 936 C CA . SER A 1 117 ? -3.869 0.665 -0.059 1.00 62.44 117 SER A CA 1
ATOM 937 C C . SER A 1 117 ? -4.195 0.117 -1.430 1.00 62.44 117 SER A C 1
ATOM 939 O O . SER A 1 117 ? -5.195 0.601 -2.012 1.00 62.44 117 SER A O 1
#

Foldseek 3Di:
DDDDDPVCVVLLPDQQWAFADDDPVPDPDDPPDDDPRGPTDQQLPPVVCVVVVNPAGDPSSVLCVLCVPPPPPPPPPPSDDDQDQAFAADDPPFDTPPRDDDPVGHGDDDDDDPDRD

pLDDT: mean 89.23, std 10.76, range [54.28, 97.06]

Secondary structure (DSSP, 8-state):
-PPPPHHHHHHTT----BPPPPPTTT--S-TT---TTTSPBPTT-HHHHHHTT--S--HHHHHHHHHTTS-TT---S-S------SPPS--TTSPPTTS---TTTSPPP--------